Protein AF-A0A926UXJ9-F1 (afdb_monomer_lite)

Foldseek 3Di:
DVVVVVVLVVLVVVLVVCQVVVDDPPAQWHWDWDDDPVVRDTDTDIDGDDDPPDPD

Organism: NCBI:txid2949581

Radius of gyration: 15.17 Å; chains: 1; bounding box: 42×18×37 Å

pLDDT: mean 90.33, std 12.41, range [50.47, 98.5]

InterPro domains:
  IPR014968 XisI [PF08869] (1-48)
  IPR035943 XisI-like superfamily [G3DSA:3.30.310.110] (1-54)
  IPR035943 XisI-like superfamily [SSF143847] (1-49)

Structure (mmCIF, N/CA/C/O backbone):
data_AF-A0A926UXJ9-F1
#
_entry.id   AF-A0A926UXJ9-F1
#
loop_
_atom_site.group_PDB
_atom_site.id
_atom_site.type_symbol
_atom_site.label_atom_id
_atom_site.label_alt_id
_atom_site.label_comp_id
_atom_site.label_asym_id
_atom_site.label_entity_id
_atom_site.label_seq_id
_atom_site.pdbx_PDB_ins_code
_atom_site.Cartn_x
_atom_site.Cartn_y
_atom_site.Cartn_z
_atom_site.occupancy
_atom_site.B_iso_or_equiv
_atom_site.auth_seq_id
_atom_site.auth_comp_id
_atom_site.auth_asym_id
_atom_site.auth_atom_id
_atom_site.pdbx_PDB_model_num
ATOM 1 N N . MET A 1 1 ? -14.098 1.598 17.186 1.00 64.62 1 MET A N 1
ATOM 2 C CA . MET A 1 1 ? -14.034 1.784 15.720 1.00 64.62 1 MET A CA 1
ATOM 3 C C . MET A 1 1 ? -12.885 2.700 15.324 1.00 64.62 1 MET A C 1
ATOM 5 O O . MET A 1 1 ? -12.147 2.324 14.432 1.00 64.62 1 MET A O 1
ATOM 9 N N . ASP A 1 2 ? -12.660 3.799 16.045 1.00 85.81 2 ASP A N 1
ATOM 10 C CA . ASP A 1 2 ? -11.621 4.802 15.746 1.00 85.81 2 ASP A CA 1
ATOM 11 C C . ASP A 1 2 ? -10.197 4.237 15.550 1.00 85.81 2 ASP A C 1
ATOM 13 O O . ASP A 1 2 ? -9.515 4.531 14.577 1.00 85.81 2 ASP A O 1
ATOM 17 N N . ARG A 1 3 ? -9.774 3.305 16.414 1.00 94.56 3 ARG A N 1
ATOM 18 C CA . ARG A 1 3 ? -8.437 2.691 16.325 1.00 94.56 3 ARG A CA 1
ATOM 19 C C . ARG A 1 3 ? -8.230 1.819 15.081 1.00 94.56 3 ARG A C 1
ATOM 21 O O . ARG A 1 3 ? -7.118 1.751 14.574 1.00 94.56 3 ARG A O 1
ATOM 28 N N . VAL A 1 4 ? -9.271 1.122 14.621 1.00 94.56 4 VAL A N 1
ATOM 29 C CA . VAL A 1 4 ? -9.169 0.291 13.409 1.00 94.56 4 VAL A CA 1
ATOM 30 C C . VAL A 1 4 ? -9.007 1.202 12.203 1.00 94.56 4 VAL A C 1
ATOM 32 O O . VAL A 1 4 ? -8.110 0.979 11.402 1.00 94.56 4 VAL A O 1
ATOM 35 N N . GLU A 1 5 ? -9.804 2.264 12.131 1.00 96.12 5 GLU A N 1
ATOM 36 C CA . GLU A 1 5 ? -9.726 3.234 11.042 1.00 96.12 5 GLU A CA 1
ATOM 37 C C . GLU A 1 5 ? -8.372 3.950 11.000 1.00 96.12 5 GLU A C 1
ATOM 39 O O . GLU A 1 5 ? -7.757 4.049 9.941 1.00 96.12 5 GLU A O 1
ATOM 44 N N . LEU A 1 6 ? -7.838 4.322 12.167 1.00 97.00 6 LEU A N 1
ATOM 45 C CA . LEU A 1 6 ? -6.481 4.850 12.284 1.00 97.00 6 LEU A CA 1
ATOM 46 C C . LEU A 1 6 ? -5.435 3.881 11.710 1.00 97.00 6 LEU A C 1
ATOM 48 O O . LEU A 1 6 ? -4.546 4.301 10.975 1.00 97.00 6 LEU A O 1
ATOM 52 N N . TYR A 1 7 ? -5.531 2.581 12.002 1.00 97.31 7 TYR A N 1
ATOM 53 C CA . TYR A 1 7 ? -4.589 1.612 11.437 1.00 97.31 7 TYR A CA 1
ATOM 54 C C . TYR A 1 7 ? -4.728 1.457 9.925 1.00 97.31 7 TYR A C 1
ATOM 56 O O . TYR A 1 7 ? -3.710 1.345 9.247 1.00 97.31 7 TYR A O 1
ATOM 64 N N . ARG A 1 8 ? -5.950 1.488 9.384 1.00 97.75 8 ARG A N 1
ATOM 65 C CA . ARG A 1 8 ? -6.167 1.441 7.930 1.00 97.75 8 ARG A CA 1
ATOM 66 C C . ARG A 1 8 ? -5.511 2.623 7.235 1.00 97.75 8 ARG A C 1
ATOM 68 O O . ARG A 1 8 ? -4.816 2.426 6.244 1.00 97.75 8 ARG A O 1
ATOM 75 N N . GLN A 1 9 ? -5.668 3.822 7.796 1.00 97.69 9 GLN A N 1
ATOM 76 C CA . GLN A 1 9 ? -5.023 5.034 7.293 1.00 97.69 9 GLN A CA 1
ATOM 77 C C . GLN A 1 9 ? -3.499 4.910 7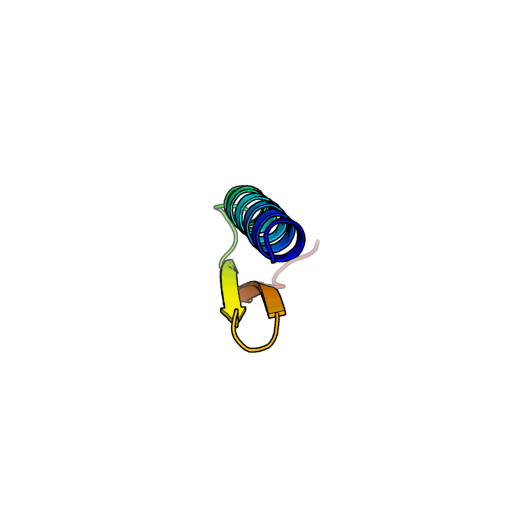.33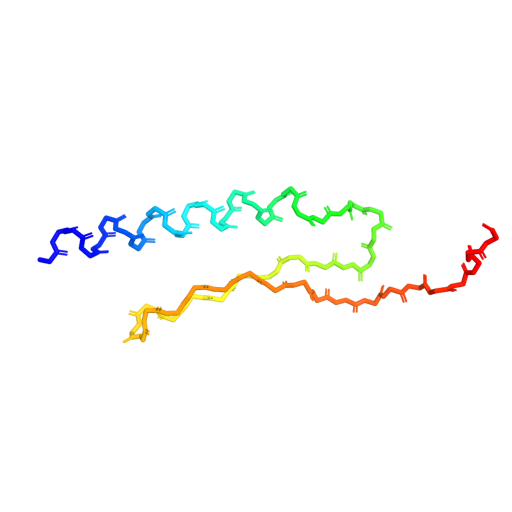1 1.00 97.69 9 GLN A C 1
ATOM 79 O O . GLN A 1 9 ? -2.856 5.109 6.307 1.00 97.69 9 GLN A O 1
ATOM 84 N N . ILE A 1 10 ? -2.927 4.498 8.469 1.00 98.25 10 ILE A N 1
ATOM 85 C CA . ILE A 1 10 ? -1.472 4.322 8.613 1.00 98.25 10 ILE A CA 1
ATOM 86 C C . ILE A 1 10 ? -0.928 3.328 7.578 1.00 98.25 10 ILE A C 1
ATOM 88 O O . ILE A 1 10 ? 0.056 3.623 6.905 1.00 98.25 10 ILE A O 1
ATOM 92 N N . VAL A 1 11 ? -1.561 2.158 7.434 1.00 98.25 11 VAL A N 1
ATOM 93 C CA . VAL A 1 11 ? -1.113 1.121 6.489 1.00 98.25 11 VAL A CA 1
ATOM 94 C C . VAL A 1 11 ? -1.235 1.605 5.048 1.00 98.25 11 VAL A C 1
ATOM 96 O O . VAL A 1 11 ? -0.317 1.400 4.258 1.00 98.25 11 VAL A O 1
ATOM 99 N N . ARG A 1 12 ? -2.342 2.268 4.703 1.00 98.38 12 ARG A N 1
ATOM 100 C CA . ARG A 1 12 ? -2.557 2.822 3.3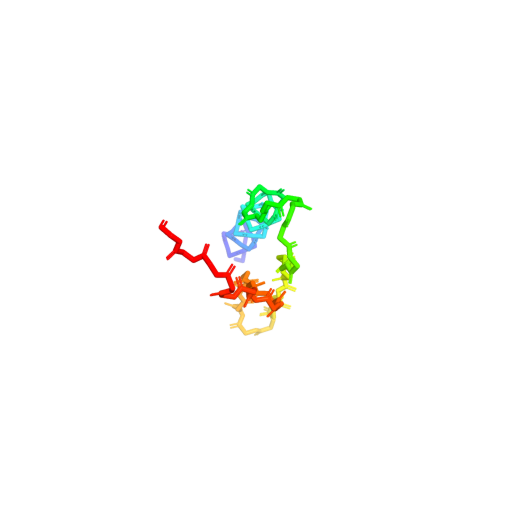69 1.00 98.38 12 ARG A CA 1
ATOM 101 C C . ARG A 1 12 ? -1.498 3.863 3.017 1.00 98.38 12 ARG A C 1
ATOM 103 O O . ARG A 1 12 ? -0.865 3.722 1.978 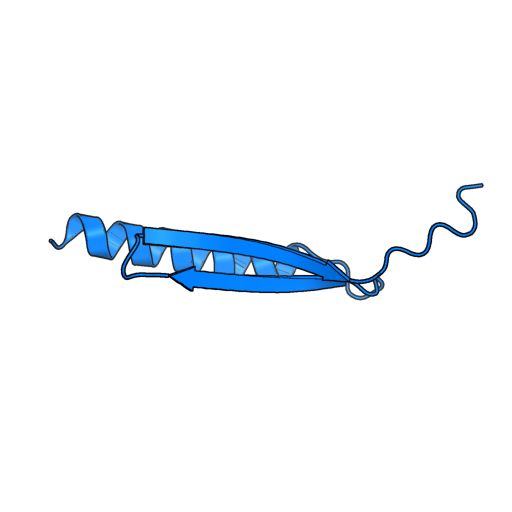1.00 98.38 12 ARG A O 1
ATOM 110 N N . THR A 1 13 ? -1.280 4.848 3.887 1.00 98.44 13 THR A N 1
ATOM 111 C CA . THR A 1 13 ? -0.285 5.907 3.671 1.00 98.44 13 THR A CA 1
ATOM 112 C C . THR A 1 13 ? 1.113 5.321 3.519 1.00 98.44 13 THR A C 1
ATOM 114 O O . THR A 1 13 ? 1.800 5.638 2.556 1.00 98.44 13 THR A O 1
ATOM 117 N N . PHE A 1 14 ? 1.494 4.388 4.394 1.00 98.44 14 PHE A N 1
ATOM 118 C CA . PHE A 1 14 ? 2.780 3.702 4.290 1.00 98.44 14 PHE A CA 1
ATOM 119 C C . PHE A 1 14 ? 2.961 2.988 2.940 1.00 98.44 14 PHE A C 1
ATOM 121 O O . PHE A 1 14 ? 4.011 3.109 2.313 1.00 98.44 14 PHE A O 1
ATOM 128 N N . LEU A 1 15 ? 1.950 2.245 2.475 1.00 98.50 15 LEU A N 1
ATOM 129 C CA . LEU A 1 15 ? 2.038 1.526 1.202 1.00 98.50 15 LEU A CA 1
ATOM 130 C C . LEU A 1 15 ? 2.037 2.476 -0.002 1.00 98.50 15 LEU A C 1
ATOM 132 O O . LEU A 1 15 ? 2.758 2.218 -0.961 1.00 98.50 15 LEU A O 1
ATOM 136 N N . GLU A 1 16 ? 1.262 3.562 0.045 1.00 98.25 16 GLU A N 1
ATOM 137 C CA . GLU A 1 16 ? 1.249 4.603 -0.991 1.00 98.25 16 GLU A CA 1
ATOM 138 C C . GLU A 1 16 ? 2.616 5.287 -1.123 1.00 98.25 16 GLU A C 1
ATOM 140 O O . GLU A 1 16 ? 3.104 5.435 -2.242 1.00 98.25 16 GLU A O 1
ATOM 145 N N . GLU A 1 17 ? 3.253 5.641 -0.004 1.00 97.94 17 GLU A N 1
ATOM 146 C CA . GLU A 1 17 ? 4.603 6.217 0.024 1.00 97.94 17 GLU A CA 1
ATOM 147 C C . GLU A 1 17 ? 5.640 5.218 -0.495 1.00 97.94 17 GLU A C 1
ATOM 149 O O . GLU A 1 17 ? 6.399 5.519 -1.417 1.00 97.94 17 GLU A O 1
ATOM 154 N N . TYR A 1 18 ? 5.625 3.989 0.027 1.00 97.62 18 TYR A N 1
ATOM 155 C CA . TYR A 1 18 ? 6.591 2.969 -0.366 1.00 97.62 18 TYR A CA 1
ATOM 156 C C . TYR A 1 18 ? 6.463 2.580 -1.848 1.00 97.62 18 TYR A C 1
ATOM 158 O O . TYR A 1 18 ? 7.471 2.339 -2.511 1.00 97.62 18 TYR A O 1
ATOM 166 N N . ALA A 1 19 ? 5.251 2.578 -2.415 1.00 96.75 19 ALA A N 1
ATOM 167 C CA . ALA A 1 19 ? 5.034 2.302 -3.835 1.00 96.75 19 ALA A CA 1
ATOM 168 C C . ALA A 1 19 ? 5.815 3.257 -4.754 1.00 96.75 19 ALA A C 1
ATOM 170 O O . ALA A 1 19 ? 6.339 2.805 -5.771 1.00 96.75 19 ALA A O 1
ATOM 171 N N . GLN A 1 20 ? 5.937 4.539 -4.380 1.00 94.31 20 GLN A N 1
ATOM 172 C CA . GLN A 1 20 ? 6.650 5.551 -5.173 1.00 94.31 20 GLN A CA 1
ATOM 173 C C . GLN A 1 20 ? 8.163 5.312 -5.231 1.00 94.31 20 GLN A C 1
ATOM 175 O O . GLN A 1 20 ? 8.814 5.715 -6.192 1.00 94.31 20 GLN A O 1
ATOM 180 N N . GLU A 1 21 ? 8.722 4.666 -4.209 1.00 94.12 21 GLU A N 1
ATOM 181 C CA . GLU A 1 21 ? 10.169 4.473 -4.058 1.00 94.12 21 GLU A CA 1
ATOM 182 C C . GLU A 1 21 ? 10.618 3.035 -4.358 1.00 94.12 21 GLU A C 1
ATOM 184 O O . GLU A 1 21 ? 11.800 2.779 -4.579 1.00 94.12 21 GLU A O 1
ATOM 189 N N . SER A 1 22 ? 9.684 2.079 -4.360 1.00 92.94 22 SER A N 1
ATOM 190 C CA . SER A 1 22 ? 9.997 0.644 -4.385 1.00 92.94 22 SER A CA 1
ATOM 191 C C . SER A 1 22 ? 10.379 0.071 -5.752 1.00 92.94 22 SER A C 1
ATOM 193 O O . SER A 1 22 ? 10.731 -1.106 -5.821 1.00 92.94 22 SER A O 1
ATOM 195 N N . VAL A 1 23 ? 10.301 0.858 -6.830 1.00 90.50 23 VAL A N 1
ATOM 196 C CA . VAL A 1 23 ? 10.626 0.405 -8.188 1.00 90.50 23 VAL A CA 1
ATOM 197 C C . VAL A 1 23 ? 11.528 1.413 -8.888 1.00 90.50 23 VAL A C 1
ATOM 199 O O . VAL A 1 23 ? 11.291 2.620 -8.849 1.00 90.50 23 VAL A O 1
ATOM 202 N N . SER A 1 24 ? 12.573 0.912 -9.548 1.00 85.38 24 SER A N 1
ATOM 203 C CA . SER A 1 24 ? 13.482 1.748 -10.327 1.00 85.38 24 SER A CA 1
ATOM 204 C C . SER A 1 24 ? 12.799 2.237 -11.613 1.00 85.38 24 SER A C 1
ATOM 206 O O . SER A 1 24 ? 12.243 1.414 -12.341 1.00 85.38 24 SER A O 1
ATOM 208 N N . PRO A 1 25 ? 12.913 3.528 -11.988 1.00 78.88 25 PRO A N 1
ATOM 209 C CA . PRO A 1 25 ? 12.356 4.052 -13.243 1.00 78.88 25 PRO A CA 1
ATOM 210 C C . PRO A 1 25 ? 12.883 3.360 -14.509 1.00 78.88 25 PRO A C 1
ATOM 212 O O . PRO A 1 25 ? 12.302 3.498 -15.582 1.00 78.88 25 PRO A O 1
ATOM 215 N N . ASN A 1 26 ? 14.011 2.654 -14.391 1.00 79.31 26 ASN A N 1
ATOM 216 C CA . ASN A 1 26 ? 14.688 1.984 -15.498 1.00 79.31 26 ASN A CA 1
ATOM 217 C C . ASN A 1 26 ? 14.270 0.513 -15.658 1.00 79.31 26 ASN A C 1
ATOM 219 O O . ASN A 1 26 ? 14.765 -0.165 -16.559 1.00 79.31 26 ASN A O 1
ATOM 223 N N . GLU A 1 27 ? 13.398 0.000 -14.791 1.00 82.88 27 GLU A N 1
ATOM 224 C CA . GLU A 1 27 ? 12.891 -1.368 -14.856 1.00 82.88 27 GLU A CA 1
ATOM 225 C C . GLU A 1 27 ? 11.505 -1.396 -15.506 1.00 82.88 27 GLU A C 1
ATOM 227 O O . GLU A 1 27 ? 10.680 -0.513 -15.294 1.00 82.88 27 GLU A O 1
ATOM 232 N N . ASN A 1 28 ? 11.216 -2.442 -16.286 1.00 89.56 28 ASN A N 1
ATOM 233 C CA . ASN A 1 28 ? 9.873 -2.679 -16.825 1.00 89.56 28 ASN A CA 1
ATOM 234 C C . ASN A 1 28 ? 8.989 -3.386 -15.783 1.00 89.56 28 ASN A C 1
ATOM 236 O O . ASN A 1 28 ? 8.417 -4.450 -16.035 1.00 89.56 28 ASN A O 1
ATOM 240 N N . VAL A 1 29 ? 8.971 -2.821 -14.579 1.00 92.62 29 VAL A N 1
ATOM 241 C CA . VAL A 1 29 ? 8.220 -3.269 -13.410 1.00 92.62 29 VAL A CA 1
ATOM 242 C C . VAL A 1 29 ? 7.429 -2.070 -12.897 1.00 92.62 29 VAL A C 1
ATOM 244 O O . VAL A 1 29 ? 7.884 -0.934 -12.981 1.00 92.62 29 VAL A O 1
ATOM 247 N N . THR A 1 30 ? 6.228 -2.308 -12.389 1.00 94.31 30 THR A N 1
ATOM 248 C CA . THR A 1 30 ? 5.387 -1.313 -11.723 1.00 94.31 30 THR A CA 1
ATOM 249 C C . THR A 1 30 ? 5.101 -1.756 -10.296 1.00 94.31 30 THR A C 1
ATOM 251 O O . THR A 1 30 ? 5.080 -2.949 -9.993 1.00 94.31 30 THR A O 1
ATOM 254 N N . ALA A 1 31 ? 4.881 -0.790 -9.405 1.00 96.44 31 ALA A N 1
ATOM 255 C CA . ALA A 1 31 ? 4.352 -1.029 -8.069 1.00 96.44 31 ALA A CA 1
ATOM 256 C C . ALA A 1 31 ? 2.840 -0.767 -8.086 1.00 96.44 31 ALA A C 1
ATOM 258 O O . ALA A 1 31 ? 2.401 0.350 -8.357 1.00 96.44 31 ALA A O 1
ATOM 259 N N . GLU A 1 32 ? 2.041 -1.794 -7.808 1.00 97.25 32 GLU A N 1
ATOM 260 C CA . GLU A 1 32 ? 0.580 -1.731 -7.813 1.00 97.25 32 GLU A CA 1
ATOM 261 C C . GLU A 1 32 ? 0.011 -1.956 -6.412 1.00 97.25 32 GLU A C 1
ATOM 263 O O . GLU A 1 32 ? 0.434 -2.853 -5.679 1.00 97.25 32 GLU A O 1
ATOM 268 N N . LEU A 1 33 ? -0.980 -1.145 -6.044 1.00 98.44 33 LEU A N 1
ATOM 269 C CA . LEU A 1 33 ? -1.634 -1.190 -4.739 1.00 98.44 33 LEU A CA 1
ATOM 270 C C . LEU A 1 33 ? -2.984 -1.897 -4.832 1.00 98.44 33 LEU A C 1
ATOM 272 O O . LEU A 1 33 ? -3.798 -1.597 -5.705 1.00 98.44 33 LEU A O 1
ATOM 276 N N . VAL A 1 34 ? -3.249 -2.795 -3.883 1.00 98.12 34 VAL A N 1
ATOM 277 C CA . VAL A 1 34 ? -4.534 -3.492 -3.754 1.00 98.12 34 VAL A CA 1
ATOM 278 C C . VAL A 1 34 ? -5.062 -3.322 -2.336 1.00 98.12 34 VAL A C 1
ATOM 280 O O . VAL A 1 34 ? -4.504 -3.870 -1.384 1.00 98.12 34 VAL A O 1
ATOM 283 N N . PHE A 1 35 ? -6.172 -2.595 -2.204 1.00 98.12 35 PHE A N 1
ATOM 284 C CA . PHE A 1 35 ? -6.854 -2.364 -0.931 1.00 98.12 35 PHE A CA 1
ATOM 285 C C . PHE A 1 35 ? -8.249 -3.005 -0.944 1.00 98.12 35 PHE A C 1
ATOM 287 O O . PHE A 1 35 ? -9.127 -2.611 -1.709 1.00 98.12 35 PHE A O 1
ATOM 294 N N . ASP A 1 36 ? -8.456 -4.000 -0.082 1.00 97.81 36 ASP A N 1
ATOM 295 C CA . ASP A 1 36 ? -9.754 -4.612 0.220 1.00 97.81 36 ASP A CA 1
ATOM 296 C C . ASP A 1 36 ? -10.114 -4.289 1.674 1.00 97.81 36 ASP A C 1
ATOM 298 O O . ASP A 1 36 ? -9.868 -5.069 2.598 1.00 97.81 36 ASP A O 1
ATOM 302 N N . GLU A 1 37 ? -10.702 -3.110 1.874 1.00 92.38 37 GLU A N 1
ATOM 303 C CA . GLU A 1 37 ? -11.099 -2.595 3.191 1.00 92.38 37 GLU A CA 1
ATOM 304 C C . GLU A 1 37 ? -12.198 -3.442 3.854 1.00 92.38 37 GLU A C 1
ATOM 306 O O . GLU A 1 37 ? -12.322 -3.458 5.077 1.00 92.38 37 GLU A O 1
ATOM 311 N N . LYS A 1 38 ? -12.985 -4.200 3.073 1.00 95.56 38 LYS A N 1
ATOM 312 C CA . LYS A 1 38 ? -14.031 -5.085 3.615 1.00 95.56 38 LYS A CA 1
ATOM 313 C C . LYS A 1 38 ? -13.445 -6.304 4.317 1.00 95.56 38 LYS A C 1
ATOM 315 O O . LYS A 1 38 ? -14.103 -6.880 5.182 1.00 95.56 38 LYS A O 1
ATOM 320 N N . ARG A 1 39 ? -12.251 -6.733 3.905 1.00 97.56 39 ARG A N 1
ATOM 321 C CA . ARG A 1 39 ? -11.550 -7.905 4.450 1.00 97.56 39 ARG A CA 1
ATOM 322 C C . ARG A 1 39 ? -10.230 -7.544 5.127 1.00 97.56 39 ARG A C 1
ATOM 324 O O . ARG A 1 39 ? -9.469 -8.454 5.445 1.00 97.56 39 ARG A O 1
ATOM 331 N N . ASP A 1 40 ? -9.971 -6.249 5.304 1.00 97.62 40 ASP A N 1
ATOM 332 C CA . ASP A 1 40 ? -8.739 -5.685 5.853 1.00 97.62 40 ASP A CA 1
ATOM 333 C C . ASP A 1 40 ? -7.467 -6.236 5.183 1.00 97.62 40 ASP A C 1
ATOM 335 O O . ASP A 1 40 ? -6.513 -6.642 5.847 1.00 97.62 40 ASP A O 1
ATOM 339 N N . ARG A 1 41 ? -7.449 -6.261 3.843 1.00 98.19 41 ARG A N 1
ATOM 340 C CA . ARG A 1 41 ? -6.271 -6.665 3.059 1.00 98.19 41 ARG A CA 1
ATOM 341 C C . ARG A 1 41 ? -5.668 -5.455 2.367 1.00 98.19 41 ARG A C 1
ATOM 343 O O . ARG A 1 41 ? -6.360 -4.753 1.638 1.00 98.19 41 ARG A O 1
ATOM 350 N N . TYR A 1 42 ? -4.371 -5.265 2.561 1.00 98.50 42 TYR A N 1
ATOM 351 C CA . TYR A 1 42 ? -3.617 -4.152 2.003 1.00 98.50 42 TYR A CA 1
ATOM 352 C C . TYR A 1 42 ? -2.324 -4.720 1.434 1.00 98.50 42 TYR A C 1
ATOM 354 O O . TYR A 1 42 ? -1.520 -5.280 2.179 1.00 98.50 42 TYR A O 1
ATOM 362 N N . LEU A 1 43 ? -2.168 -4.661 0.115 1.00 98.38 43 LEU A N 1
ATOM 363 C CA . LEU A 1 43 ? -1.033 -5.244 -0.589 1.00 98.38 43 LEU A CA 1
ATOM 364 C C . LEU A 1 43 ? -0.361 -4.194 -1.467 1.00 98.38 43 LEU A C 1
ATOM 366 O O . LEU A 1 43 ? -1.031 -3.363 -2.078 1.00 98.38 43 LEU A O 1
ATOM 370 N N . LEU A 1 44 ? 0.958 -4.312 -1.563 1.00 98.31 44 LEU A N 1
ATOM 371 C CA . LEU A 1 44 ? 1.766 -3.768 -2.643 1.00 98.31 44 LEU A CA 1
ATOM 372 C C . LEU A 1 44 ? 2.303 -4.954 -3.444 1.00 98.31 44 LEU A C 1
ATOM 374 O O . LEU A 1 44 ? 2.817 -5.909 -2.858 1.00 98.31 44 LEU A O 1
ATOM 378 N N . VAL A 1 45 ? 2.172 -4.904 -4.764 1.00 97.50 45 VAL A N 1
ATOM 379 C CA . VAL A 1 45 ? 2.624 -5.963 -5.666 1.00 97.50 45 VAL A CA 1
ATOM 380 C C . VAL A 1 45 ? 3.503 -5.351 -6.744 1.00 97.50 45 VAL A C 1
ATOM 382 O O . VAL A 1 45 ? 3.134 -4.353 -7.354 1.00 97.50 45 VAL A O 1
ATOM 385 N N . HIS A 1 46 ? 4.660 -5.961 -6.994 1.00 95.44 46 HIS A N 1
ATOM 386 C CA . HIS A 1 46 ? 5.496 -5.614 -8.137 1.00 95.44 46 HIS A CA 1
ATOM 387 C C . HIS A 1 46 ? 5.092 -6.454 -9.344 1.00 95.44 46 HIS A C 1
ATOM 389 O O . HIS A 1 46 ? 5.137 -7.685 -9.288 1.00 95.44 46 HIS A O 1
ATOM 395 N N . VAL A 1 47 ? 4.676 -5.797 -10.423 1.00 94.94 47 VAL A N 1
ATOM 396 C CA . VAL A 1 47 ? 4.156 -6.449 -11.629 1.00 94.94 47 VAL A CA 1
ATOM 397 C C . VAL A 1 47 ? 4.979 -6.004 -12.824 1.00 94.94 47 VAL A C 1
ATOM 399 O O . VAL A 1 47 ? 5.148 -4.818 -13.070 1.00 94.94 47 VAL A O 1
ATOM 402 N N . GLY A 1 48 ? 5.514 -6.952 -13.588 1.00 91.69 48 GLY A N 1
ATOM 403 C CA . GLY A 1 48 ? 6.256 -6.608 -14.792 1.00 91.69 48 GLY A CA 1
ATOM 404 C C . GLY A 1 48 ? 7.153 -7.716 -15.304 1.00 91.69 48 GLY A C 1
ATOM 405 O O . GLY A 1 48 ? 7.032 -8.881 -14.921 1.00 91.69 48 GLY A O 1
ATOM 406 N N . LEU A 1 49 ? 8.054 -7.331 -16.201 1.00 89.12 49 LEU A N 1
ATOM 407 C CA . LEU A 1 49 ? 8.993 -8.223 -16.863 1.00 89.12 49 LEU A CA 1
ATOM 408 C C . LEU A 1 49 ? 10.416 -7.850 -16.466 1.00 89.12 49 LEU A C 1
ATOM 410 O O . LEU A 1 49 ? 10.896 -6.760 -16.772 1.00 89.12 49 LEU A O 1
ATOM 414 N N . ILE A 1 50 ? 11.119 -8.794 -15.847 1.00 80.75 50 ILE A N 1
ATOM 415 C CA . ILE A 1 50 ? 12.551 -8.666 -15.591 1.00 80.75 50 ILE A CA 1
ATOM 416 C C . ILE A 1 50 ? 13.281 -9.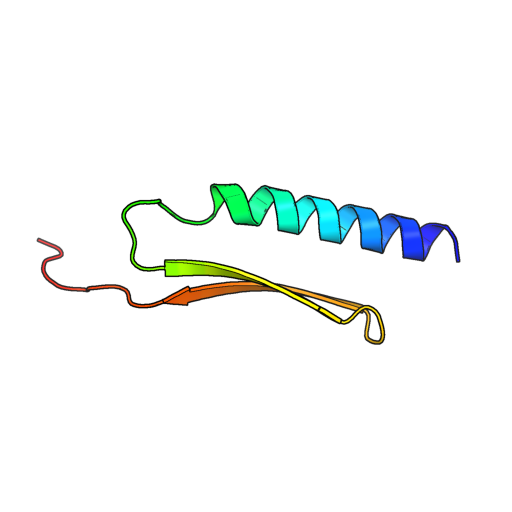290 -16.776 1.00 80.75 50 ILE A C 1
ATOM 418 O O . ILE A 1 50 ? 13.176 -10.495 -17.017 1.00 80.75 50 ILE A O 1
ATOM 422 N N . ASN A 1 51 ? 14.019 -8.474 -17.530 1.00 74.75 51 ASN A N 1
ATOM 423 C CA . ASN A 1 51 ? 14.905 -8.999 -18.558 1.00 74.75 51 ASN A CA 1
ATOM 424 C C . ASN A 1 51 ? 16.173 -9.543 -17.889 1.00 74.75 51 ASN A C 1
ATOM 426 O O . ASN A 1 51 ? 16.910 -8.801 -17.247 1.00 74.75 51 ASN A O 1
ATOM 430 N N . ILE A 1 52 ? 16.416 -10.843 -18.040 1.00 70.75 52 ILE A N 1
ATOM 431 C CA . ILE A 1 52 ?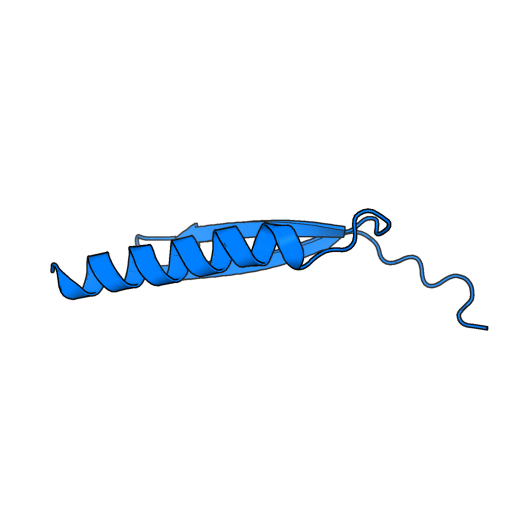 17.563 -11.548 -17.449 1.00 70.75 52 ILE A CA 1
ATOM 432 C C . ILE A 1 52 ? 18.732 -11.663 -18.446 1.00 70.75 52 ILE A C 1
ATOM 434 O O . ILE A 1 52 ? 19.608 -12.509 -18.283 1.00 70.75 52 ILE A O 1
ATOM 438 N N . ALA A 1 53 ? 18.735 -10.861 -19.515 1.00 64.81 53 ALA A N 1
ATOM 439 C CA . ALA A 1 53 ? 19.807 -10.868 -20.501 1.00 64.81 53 ALA A CA 1
ATOM 440 C C . ALA A 1 53 ? 21.041 -10.120 -19.964 1.00 64.81 53 ALA A C 1
ATOM 442 O O . ALA A 1 53 ? 21.024 -8.900 -19.823 1.00 64.81 53 ALA A O 1
ATOM 443 N N . ASN A 1 54 ? 22.099 -10.896 -19.713 1.00 52.69 54 ASN A N 1
ATOM 444 C CA . ASN A 1 54 ? 23.458 -10.508 -19.320 1.00 52.69 54 ASN A CA 1
ATOM 445 C C . ASN A 1 54 ? 23.602 -9.975 -17.885 1.00 52.69 54 ASN A C 1
ATOM 447 O O . ASN A 1 54 ? 23.878 -8.803 -17.645 1.00 52.69 54 ASN A O 1
ATOM 451 N N . LYS A 1 55 ? 23.499 -10.896 -16.919 1.00 50.47 55 LYS A N 1
ATOM 452 C CA . LYS A 1 55 ? 24.399 -10.848 -15.760 1.00 50.47 55 LYS A CA 1
ATOM 453 C C . LYS A 1 55 ? 25.754 -11.396 -16.216 1.00 50.47 55 LYS A C 1
ATOM 455 O O . LYS A 1 55 ? 25.969 -12.603 -16.122 1.00 50.47 55 LYS A O 1
ATOM 460 N N . ASP A 1 56 ? 26.582 -10.522 -16.780 1.00 51.97 56 ASP A N 1
ATOM 461 C CA . ASP A 1 56 ? 28.036 -10.724 -16.805 1.00 51.97 56 ASP A CA 1
ATOM 462 C C . ASP A 1 56 ? 28.609 -10.501 -15.395 1.00 51.97 56 ASP A C 1
ATOM 464 O O . ASP A 1 56 ? 28.102 -9.594 -14.688 1.00 51.97 56 ASP A O 1
#

Sequence (56 aa):
MDRVELYRQIVRTFLEEYAQESVSPNENVTAELVFDEKRDRYLLVHVGLINIANKD

Secondary structure (DSSP, 8-state):
-HHHHHHHHHHHHHHHHHHHHSS-TTSSEEEEEEEETTTTEEEEEEEE--------